Protein AF-A0A3C0AL53-F1 (afdb_monomer_lite)

Secondary structure (DSSP, 8-state):
-HHHHHSHHHHHHHHHHHHHHHT--SB--TTTT--B-TTTHHHHHHHHHHHHTT--HHHHHHHHHHHHHHT----SSPPHHHHHHHHHGGGG-

Radius of gyration: 14.59 Å; chains: 1; bounding box: 38×27×43 Å

pLDDT: mean 91.64, std 7.51, range [61.72, 98.12]

Structure (mmCIF, N/CA/C/O backbone):
data_AF-A0A3C0AL53-F1
#
_entry.id   AF-A0A3C0AL53-F1
#
loop_
_atom_site.group_PDB
_atom_site.id
_atom_site.type_symbol
_atom_site.label_atom_id
_atom_site.label_alt_id
_atom_site.label_comp_id
_atom_site.label_asym_id
_atom_site.label_entity_id
_atom_site.label_seq_id
_atom_site.pdbx_PDB_ins_code
_atom_site.Cartn_x
_atom_site.Cartn_y
_atom_site.Cartn_z
_atom_site.occupancy
_atom_site.B_iso_or_equiv
_atom_site.auth_seq_id
_atom_site.auth_comp_id
_atom_site.auth_asym_id
_atom_site.auth_atom_id
_atom_site.pdbx_PDB_model_num
ATOM 1 N N . VAL A 1 1 ? -12.418 3.797 22.575 1.00 77.00 1 VAL A N 1
ATOM 2 C CA . VAL A 1 1 ? -11.895 3.016 21.425 1.00 77.00 1 VAL A CA 1
ATOM 3 C C . VAL A 1 1 ? -11.629 3.936 20.246 1.00 77.00 1 VAL A C 1
ATOM 5 O O . VAL A 1 1 ? -10.560 3.837 19.663 1.00 77.00 1 VAL A O 1
ATOM 8 N N . ASP A 1 2 ? -12.530 4.875 19.964 1.00 83.88 2 ASP A N 1
ATOM 9 C CA . ASP A 1 2 ? -12.436 5.794 18.818 1.00 83.88 2 ASP A CA 1
ATOM 10 C C . ASP A 1 2 ? -11.154 6.634 18.789 1.00 83.88 2 ASP A C 1
ATOM 12 O O . ASP A 1 2 ? -10.546 6.768 17.737 1.00 83.88 2 ASP A O 1
ATOM 16 N N . GLU A 1 3 ? -10.675 7.102 19.944 1.00 82.69 3 GLU A N 1
ATOM 17 C CA . GLU A 1 3 ? -9.407 7.843 20.047 1.00 82.69 3 GLU A CA 1
ATOM 18 C C . GLU A 1 3 ? -8.208 7.048 19.498 1.00 82.69 3 GLU A C 1
ATOM 20 O O . GLU A 1 3 ? -7.365 7.585 18.783 1.00 82.69 3 GLU A O 1
ATOM 25 N N . LEU A 1 4 ? -8.153 5.741 19.777 1.00 83.44 4 LEU A N 1
ATOM 26 C CA . LEU A 1 4 ? -7.077 4.879 19.286 1.00 83.44 4 LEU A CA 1
ATOM 27 C C . LEU A 1 4 ? -7.227 4.565 17.797 1.00 83.44 4 LEU A C 1
ATOM 29 O O . LEU A 1 4 ? -6.217 4.410 17.122 1.00 83.44 4 LEU A O 1
ATOM 33 N N . LEU A 1 5 ? -8.460 4.478 17.289 1.00 82.38 5 LEU A N 1
ATOM 34 C CA . LEU A 1 5 ? -8.735 4.257 15.865 1.00 82.38 5 LEU A CA 1
ATOM 35 C C . LEU A 1 5 ? -8.458 5.505 15.016 1.00 82.38 5 LEU A C 1
ATOM 37 O O . LEU A 1 5 ? -8.097 5.383 13.852 1.00 82.38 5 LEU A O 1
ATOM 41 N N . GLN A 1 6 ? -8.607 6.698 15.593 1.00 87.69 6 GLN A N 1
ATOM 42 C CA . GLN A 1 6 ? -8.306 7.973 14.936 1.00 87.69 6 GLN A CA 1
ATOM 43 C C . GLN A 1 6 ? -6.817 8.340 14.987 1.00 87.69 6 GLN A C 1
ATOM 45 O O . GLN A 1 6 ? -6.382 9.252 14.284 1.00 87.69 6 GLN A O 1
ATOM 50 N N . SER A 1 7 ? -6.024 7.653 15.813 1.00 91.81 7 SER A N 1
ATOM 51 C CA . SER A 1 7 ? -4.586 7.888 15.896 1.00 91.81 7 SER A CA 1
ATOM 52 C C . SER A 1 7 ? -3.888 7.448 14.602 1.00 91.81 7 SER A C 1
ATOM 54 O O . SER A 1 7 ? -4.089 6.313 14.169 1.00 91.81 7 SER A O 1
ATOM 56 N N . PRO A 1 8 ? -2.986 8.258 14.016 1.00 88.81 8 PRO A N 1
ATOM 57 C CA . PRO A 1 8 ? -2.226 7.856 12.827 1.00 88.81 8 PRO A CA 1
ATOM 58 C C . PRO A 1 8 ? -1.368 6.600 13.061 1.00 88.81 8 PRO A C 1
ATOM 60 O O . PRO A 1 8 ? -1.098 5.848 12.121 1.00 88.81 8 PRO A O 1
ATOM 63 N N . HIS A 1 9 ? -1.002 6.333 14.320 1.00 93.38 9 HIS A N 1
ATOM 64 C CA . HIS A 1 9 ? -0.261 5.143 14.738 1.00 93.38 9 HIS A CA 1
ATOM 65 C C . HIS A 1 9 ? -1.055 3.842 14.583 1.00 93.38 9 HIS A C 1
ATOM 67 O O . HIS A 1 9 ? -0.465 2.758 14.573 1.00 93.38 9 HIS A O 1
ATOM 73 N N . TYR A 1 10 ? -2.383 3.921 14.455 1.00 92.50 10 TYR A N 1
ATOM 74 C CA . TYR A 1 10 ? -3.217 2.760 14.173 1.00 92.50 10 TYR A CA 1
ATOM 75 C C . TYR A 1 10 ? -2.804 2.102 12.852 1.00 92.50 10 TYR A C 1
ATOM 77 O O . TYR A 1 10 ? -2.457 0.918 12.837 1.00 92.50 10 TYR A O 1
ATOM 85 N N . GLY A 1 11 ? -2.764 2.880 11.767 1.00 94.12 11 GLY A N 1
ATOM 86 C CA . GLY A 1 11 ? -2.362 2.413 10.444 1.00 94.12 11 GLY A CA 1
ATOM 87 C C . GLY A 1 11 ? -0.915 1.944 10.409 1.00 94.12 11 GLY A C 1
ATOM 88 O O . GLY A 1 11 ? -0.641 0.915 9.807 1.00 94.12 11 GLY A O 1
ATOM 89 N N . GLU A 1 12 ? 0.003 2.613 11.111 1.00 95.00 12 GLU A N 1
ATOM 90 C CA . GLU A 1 12 ? 1.403 2.168 11.222 1.00 95.00 12 GLU A CA 1
ATOM 91 C C . GLU A 1 12 ? 1.515 0.784 11.875 1.00 95.00 12 GLU A C 1
ATOM 93 O O . GLU A 1 12 ? 2.263 -0.082 11.413 1.00 95.00 12 GLU A O 1
ATOM 98 N N . ARG A 1 13 ? 0.750 0.551 12.949 1.00 94.94 13 ARG A N 1
ATOM 99 C CA . ARG A 1 13 ? 0.760 -0.725 13.667 1.00 94.94 13 ARG A CA 1
ATOM 100 C C . ARG A 1 13 ? 0.120 -1.841 12.849 1.00 94.94 13 ARG A C 1
ATOM 102 O O . ARG A 1 13 ? 0.683 -2.932 12.794 1.00 94.94 13 ARG A O 1
ATOM 109 N N . TRP A 1 14 ? -1.028 -1.583 12.229 1.00 95.19 14 TRP A N 1
ATOM 110 C CA . TRP A 1 14 ? -1.744 -2.589 11.443 1.00 95.19 14 TRP A CA 1
ATOM 111 C C . TRP A 1 14 ? -1.102 -2.869 10.086 1.00 95.19 14 TRP A C 1
ATOM 113 O O . TRP A 1 14 ? -1.098 -4.022 9.656 1.00 95.19 14 TRP A O 1
ATOM 123 N N . ALA A 1 15 ? -0.498 -1.865 9.444 1.00 96.69 15 ALA A N 1
ATOM 124 C CA . ALA A 1 15 ? 0.201 -2.042 8.173 1.00 96.69 15 ALA A CA 1
ATOM 125 C C . ALA A 1 15 ? 1.331 -3.060 8.288 1.00 96.69 15 ALA A C 1
ATOM 127 O O . ALA A 1 15 ? 1.547 -3.806 7.343 1.00 96.69 15 ALA A O 1
ATOM 128 N N . ARG A 1 16 ? 2.005 -3.154 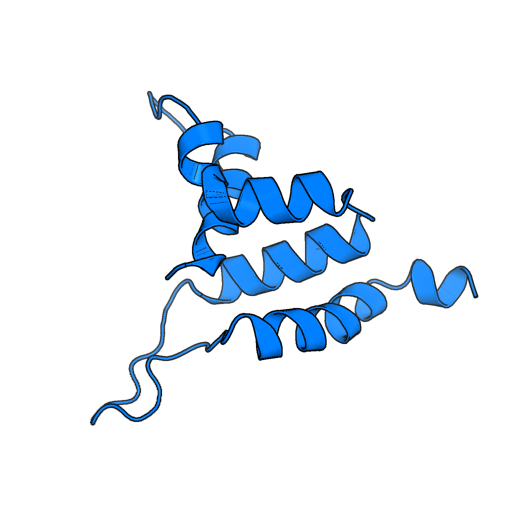9.443 1.00 96.00 16 ARG A N 1
ATOM 129 C CA . ARG A 1 16 ? 3.042 -4.170 9.674 1.00 96.00 16 ARG A CA 1
ATOM 130 C C . ARG A 1 16 ? 2.532 -5.582 9.399 1.00 96.00 16 ARG A C 1
ATOM 132 O O . ARG A 1 16 ? 3.151 -6.299 8.632 1.00 96.00 16 ARG A O 1
ATOM 139 N N . HIS A 1 17 ? 1.370 -5.943 9.943 1.00 96.44 17 HIS A N 1
ATOM 140 C CA . HIS A 1 17 ? 0.791 -7.273 9.738 1.00 96.44 17 HIS A CA 1
ATOM 141 C C . HIS A 1 17 ? 0.502 -7.566 8.264 1.00 96.44 17 HIS A C 1
ATOM 143 O O . HIS A 1 17 ? 0.691 -8.690 7.812 1.00 96.44 17 HIS A O 1
ATOM 149 N N . TRP A 1 18 ? 0.056 -6.557 7.512 1.00 96.56 18 TRP A N 1
ATOM 150 C CA . TRP A 1 18 ? -0.150 -6.694 6.074 1.00 96.56 18 TRP A CA 1
ATOM 151 C C . TRP A 1 18 ? 1.176 -6.846 5.323 1.00 96.56 18 TRP A C 1
ATOM 153 O O . TRP A 1 18 ? 1.329 -7.754 4.514 1.00 96.56 18 TRP A O 1
ATOM 163 N N . LEU A 1 19 ? 2.136 -5.969 5.608 1.00 96.19 19 LEU A N 1
ATOM 164 C CA . LEU A 1 19 ? 3.437 -5.911 4.945 1.00 96.19 19 LEU A CA 1
ATOM 165 C C . LEU A 1 19 ? 4.272 -7.172 5.199 1.00 96.19 19 LEU A C 1
ATOM 167 O O . LEU A 1 19 ? 4.958 -7.623 4.287 1.00 96.19 19 LEU A O 1
ATOM 171 N N . ASP A 1 20 ? 4.142 -7.782 6.380 1.00 94.50 20 ASP A N 1
ATOM 172 C CA . ASP A 1 20 ? 4.753 -9.074 6.701 1.00 94.50 20 ASP A CA 1
ATOM 173 C C . ASP A 1 20 ? 4.224 -10.184 5.773 1.00 94.50 20 ASP A C 1
ATOM 175 O O . ASP A 1 20 ? 4.995 -10.985 5.249 1.00 94.50 20 ASP A O 1
ATOM 179 N N . VAL A 1 21 ? 2.908 -10.218 5.527 1.00 93.56 21 VAL A N 1
ATOM 180 C CA . VAL A 1 21 ? 2.271 -11.214 4.644 1.00 93.56 21 VAL A CA 1
ATOM 181 C C . VAL A 1 21 ? 2.544 -10.918 3.169 1.00 93.56 21 VAL A C 1
ATOM 183 O O . VAL A 1 21 ? 2.723 -11.843 2.381 1.00 93.56 21 VAL A O 1
ATOM 186 N N . ALA A 1 22 ? 2.601 -9.640 2.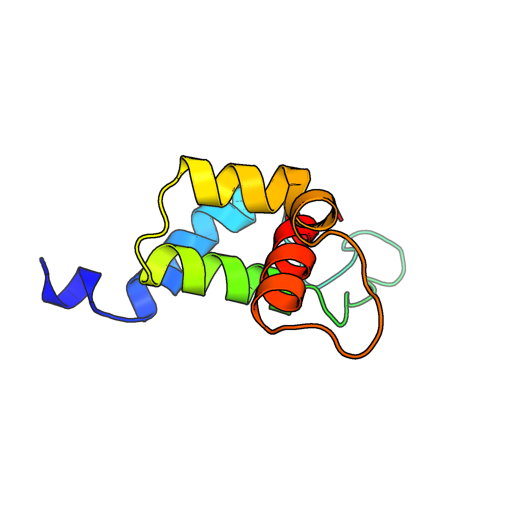798 1.00 92.94 22 ALA A N 1
ATOM 187 C CA . ALA A 1 22 ? 2.933 -9.198 1.447 1.00 92.94 22 ALA A CA 1
ATOM 188 C C . ALA A 1 22 ? 4.418 -9.408 1.091 1.00 92.94 22 ALA A C 1
ATOM 190 O O . ALA A 1 22 ? 4.784 -9.247 -0.068 1.00 92.94 22 ALA A O 1
ATOM 191 N N . GLY A 1 23 ? 5.275 -9.757 2.059 1.00 91.19 23 GLY A N 1
ATOM 192 C CA . GLY A 1 23 ? 6.708 -9.948 1.828 1.00 91.19 23 GLY A CA 1
ATOM 193 C C . GLY A 1 23 ? 7.463 -8.641 1.582 1.00 91.19 23 GLY A C 1
ATOM 194 O O . GLY A 1 23 ? 8.449 -8.625 0.848 1.00 91.19 23 GLY A O 1
ATOM 195 N N . TYR A 1 24 ? 7.001 -7.539 2.176 1.00 92.50 24 TYR A N 1
ATOM 196 C CA . TYR A 1 24 ? 7.636 -6.235 2.030 1.00 92.50 24 TYR A CA 1
ATOM 197 C C . TYR A 1 24 ? 9.066 -6.228 2.582 1.00 92.50 24 TYR A C 1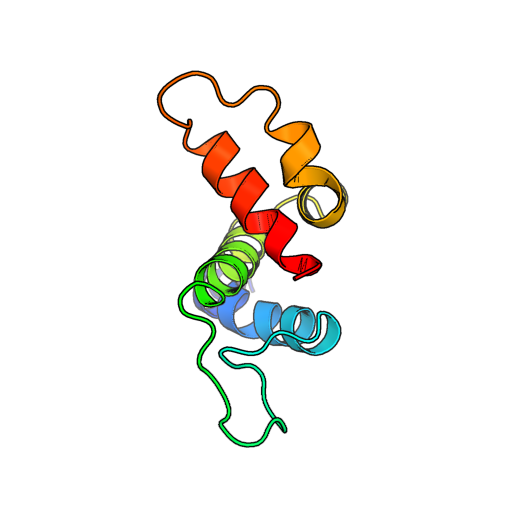
ATOM 199 O O . TYR A 1 24 ? 9.310 -6.645 3.716 1.00 92.50 24 TYR A O 1
ATOM 207 N N . 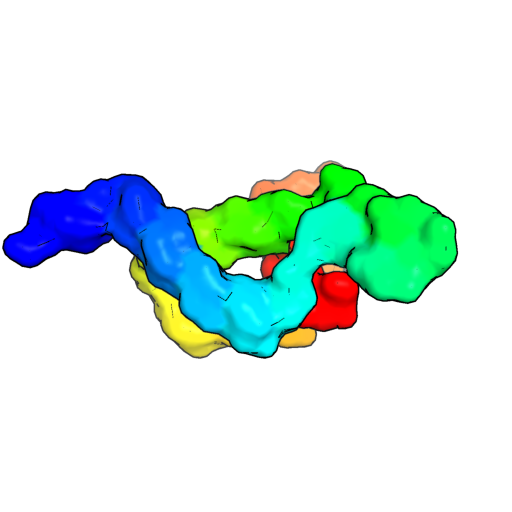ALA A 1 25 ? 9.989 -5.644 1.821 1.00 91.19 25 ALA A N 1
ATOM 208 C CA . ALA A 1 25 ? 11.339 -5.344 2.273 1.00 91.19 25 ALA A CA 1
ATOM 209 C C . ALA A 1 25 ? 11.822 -4.015 1.679 1.00 91.19 25 ALA A C 1
ATOM 211 O O . ALA A 1 25 ? 11.538 -3.691 0.526 1.00 91.19 25 ALA A O 1
ATOM 212 N N . ASP A 1 26 ? 12.603 -3.258 2.453 1.00 89.81 26 ASP A N 1
ATOM 213 C CA . ASP A 1 26 ? 13.284 -2.051 1.965 1.00 89.81 26 ASP A CA 1
ATOM 214 C C . ASP A 1 26 ? 14.514 -2.381 1.088 1.00 89.81 26 ASP A C 1
ATOM 216 O O . ASP A 1 26 ? 15.137 -1.480 0.527 1.00 89.81 26 ASP A O 1
ATOM 220 N N . SER A 1 27 ? 14.868 -3.661 0.940 1.00 87.88 27 SER A N 1
ATOM 221 C CA . SER A 1 27 ? 16.023 -4.140 0.178 1.00 87.88 27 SER A CA 1
ATOM 222 C C . SER A 1 27 ? 15.766 -5.497 -0.498 1.00 87.88 27 SER A C 1
ATOM 224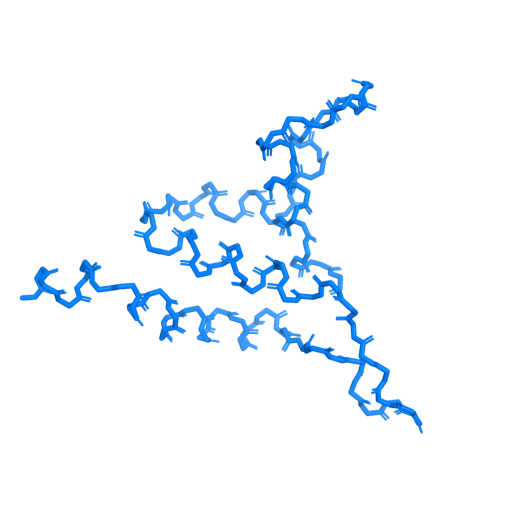 O O . SER A 1 27 ? 14.714 -6.116 -0.327 1.00 87.88 27 SER A O 1
ATOM 226 N N . GLU A 1 28 ? 16.709 -5.945 -1.329 1.00 83.56 28 GLU A N 1
ATOM 227 C CA . GLU A 1 28 ? 16.684 -7.260 -1.989 1.00 83.56 28 GLU A CA 1
ATOM 228 C C . GLU A 1 28 ? 17.005 -8.430 -1.031 1.00 83.56 28 GLU A C 1
ATOM 230 O O . GLU A 1 28 ? 16.819 -9.594 -1.389 1.00 83.56 28 GLU A O 1
ATOM 235 N N . GLY A 1 29 ? 17.472 -8.159 0.192 1.00 79.00 29 GLY A N 1
ATOM 236 C CA . GLY A 1 29 ? 17.758 -9.177 1.198 1.00 79.00 29 GLY A CA 1
ATOM 237 C C . GLY A 1 29 ? 18.991 -10.023 0.863 1.00 79.00 29 GLY A C 1
ATOM 238 O O . GLY A 1 29 ? 20.033 -9.500 0.485 1.00 79.00 29 GLY A O 1
ATOM 239 N N . TYR A 1 30 ? 18.870 -11.350 1.007 1.00 71.06 30 TYR A N 1
ATOM 240 C CA . TYR A 1 30 ? 19.936 -12.382 1.029 1.00 71.06 30 TYR A CA 1
ATOM 241 C C . TYR A 1 30 ? 20.858 -12.471 -0.217 1.00 71.06 30 TYR A C 1
ATOM 243 O O . TYR A 1 30 ? 21.676 -13.384 -0.334 1.00 71.06 30 TYR A O 1
ATOM 251 N N . ILE A 1 31 ? 20.752 -11.555 -1.177 1.00 71.81 31 ILE A N 1
ATOM 252 C CA . ILE A 1 31 ? 21.656 -11.473 -2.328 1.00 71.81 31 ILE A CA 1
ATOM 253 C C . ILE A 1 31 ? 22.966 -10.809 -1.877 1.00 71.81 31 ILE A C 1
ATOM 255 O O . ILE A 1 31 ? 22.958 -9.957 -0.996 1.00 71.81 31 ILE A O 1
ATOM 259 N N . VAL A 1 32 ? 24.087 -11.178 -2.508 1.00 61.72 32 VAL A N 1
ATOM 260 C CA . VAL A 1 32 ? 25.495 -10.842 -2.179 1.00 61.72 32 VAL A CA 1
ATOM 261 C C . VAL A 1 32 ? 25.781 -9.355 -1.862 1.00 61.72 32 VAL A C 1
ATOM 263 O O . VAL A 1 32 ? 26.849 -9.059 -1.341 1.00 61.72 32 VAL A O 1
ATOM 266 N N . ASN A 1 33 ? 24.846 -8.427 -2.098 1.00 75.12 33 ASN A N 1
ATOM 267 C CA . ASN A 1 33 ? 25.000 -6.997 -1.815 1.00 75.12 33 ASN A CA 1
ATOM 268 C C . ASN A 1 33 ? 23.784 -6.300 -1.152 1.00 75.12 33 ASN A C 1
ATOM 270 O O . ASN A 1 33 ? 23.789 -5.074 -1.147 1.00 75.12 33 ASN A O 1
ATOM 274 N N . ASP A 1 34 ? 22.764 -7.026 -0.655 1.00 79.75 34 ASP A N 1
ATOM 275 C CA . ASP A 1 34 ? 21.548 -6.491 0.014 1.00 79.75 34 ASP A CA 1
ATOM 276 C C . ASP A 1 34 ? 21.109 -5.101 -0.496 1.00 79.75 34 ASP A C 1
ATOM 278 O O . ASP A 1 34 ? 21.126 -4.089 0.210 1.00 79.75 34 ASP A O 1
ATOM 282 N N . VAL A 1 35 ? 20.827 -5.025 -1.799 1.00 85.12 35 VAL A N 1
ATOM 283 C CA . VAL A 1 35 ? 20.647 -3.745 -2.490 1.00 85.12 35 VAL A CA 1
ATOM 284 C C . VAL A 1 35 ? 19.360 -3.081 -2.008 1.00 85.12 35 VAL A C 1
ATOM 286 O O . VAL A 1 35 ? 18.291 -3.685 -2.058 1.00 85.12 35 VAL A O 1
ATOM 289 N N . VAL A 1 36 ? 19.448 -1.823 -1.571 1.00 87.75 36 VAL A N 1
ATOM 290 C CA . VAL A 1 36 ? 18.284 -1.034 -1.139 1.00 87.75 36 VAL A CA 1
ATOM 291 C C . VAL A 1 36 ? 17.324 -0.826 -2.311 1.00 87.75 36 VAL A C 1
ATOM 293 O O . VAL A 1 36 ? 17.739 -0.393 -3.387 1.00 87.75 36 VAL A O 1
ATOM 296 N N . ARG A 1 37 ? 16.028 -1.060 -2.085 1.00 88.19 37 ARG A N 1
ATOM 297 C CA . ARG A 1 37 ? 14.942 -0.715 -3.007 1.00 88.19 37 ARG A CA 1
ATOM 298 C C . ARG A 1 37 ? 14.569 0.756 -2.785 1.00 88.19 37 ARG A C 1
ATOM 300 O O . ARG A 1 37 ? 13.826 1.067 -1.853 1.00 88.19 37 ARG A O 1
ATOM 307 N N . PRO A 1 38 ? 15.021 1.699 -3.634 1.00 90.50 38 PRO A N 1
ATOM 308 C CA . PRO A 1 38 ? 14.952 3.135 -3.333 1.00 90.50 38 PRO A CA 1
ATOM 309 C C . PRO A 1 38 ? 13.525 3.684 -3.176 1.00 90.50 38 PRO A C 1
ATOM 311 O O . PRO A 1 38 ? 13.329 4.742 -2.578 1.00 90.50 38 PRO A O 1
ATOM 314 N N . TRP A 1 39 ? 12.524 2.982 -3.713 1.00 92.12 39 TRP A N 1
ATOM 315 C CA . TRP A 1 39 ? 11.135 3.439 -3.754 1.00 92.12 39 TRP A CA 1
ATOM 316 C C . TRP A 1 39 ? 10.141 2.499 -3.063 1.00 92.12 39 TRP A C 1
ATOM 318 O O . TRP A 1 39 ? 8.948 2.797 -3.089 1.00 92.12 39 TRP A O 1
ATOM 328 N N . ALA A 1 40 ? 10.600 1.409 -2.431 1.00 92.31 40 ALA A N 1
ATOM 329 C CA . ALA A 1 40 ? 9.720 0.437 -1.766 1.00 92.31 40 ALA A CA 1
ATOM 330 C C . ALA A 1 40 ? 8.851 1.100 -0.685 1.00 92.31 40 ALA A C 1
ATOM 332 O O . ALA A 1 40 ? 7.644 0.867 -0.618 1.00 92.31 40 ALA A O 1
ATOM 333 N N . TRP A 1 41 ? 9.430 2.040 0.065 1.00 94.25 41 TRP A N 1
ATOM 334 C CA . TRP A 1 41 ? 8.746 2.809 1.108 1.00 94.25 41 TRP A CA 1
ATOM 335 C C . TRP A 1 41 ? 7.453 3.497 0.649 1.00 94.25 41 TRP A C 1
ATOM 337 O O . TRP A 1 41 ? 6.550 3.701 1.458 1.00 94.25 41 TRP A O 1
ATOM 347 N N . LYS A 1 42 ? 7.304 3.812 -0.646 1.00 96.00 42 LYS A N 1
ATOM 348 C CA . LYS A 1 42 ? 6.063 4.398 -1.173 1.00 96.00 42 LYS A CA 1
ATOM 349 C C . LYS A 1 42 ? 4.880 3.440 -1.040 1.00 96.00 42 LYS A C 1
ATOM 351 O O . LYS A 1 42 ? 3.779 3.884 -0.714 1.00 96.00 42 LYS A O 1
ATOM 356 N N . TYR A 1 43 ? 5.112 2.144 -1.258 1.00 96.88 43 TYR A N 1
ATOM 357 C CA . TYR A 1 43 ? 4.099 1.105 -1.084 1.00 96.88 43 TYR A CA 1
ATOM 358 C C . TYR A 1 43 ? 3.745 0.919 0.399 1.00 96.88 43 TYR A C 1
ATOM 360 O O . TYR A 1 43 ? 2.564 0.925 0.745 1.00 96.88 43 TYR A O 1
ATOM 368 N N . ARG A 1 44 ? 4.743 0.887 1.297 1.00 96.75 44 ARG A N 1
ATOM 369 C CA . ARG A 1 44 ? 4.516 0.893 2.756 1.00 96.75 44 ARG A CA 1
ATOM 370 C C . ARG A 1 44 ? 3.614 2.051 3.175 1.00 96.75 44 ARG A C 1
ATOM 372 O O . ARG A 1 44 ? 2.607 1.846 3.852 1.00 96.75 44 ARG A O 1
ATOM 379 N N . ASP A 1 45 ? 3.947 3.263 2.742 1.00 97.25 45 ASP A N 1
ATOM 380 C CA . ASP A 1 45 ? 3.187 4.452 3.116 1.00 97.25 45 ASP A CA 1
ATOM 381 C C . ASP A 1 45 ? 1.777 4.443 2.494 1.00 97.25 45 ASP A C 1
ATOM 383 O O . ASP A 1 45 ? 0.829 4.931 3.110 1.00 97.25 45 ASP A O 1
ATOM 387 N N . TYR A 1 46 ? 1.599 3.855 1.304 1.00 97.75 46 TYR A N 1
ATOM 388 C CA . TYR A 1 46 ? 0.278 3.613 0.714 1.00 97.75 46 TYR A CA 1
ATOM 389 C C . TYR A 1 46 ? -0.582 2.671 1.574 1.00 97.75 46 TYR A C 1
ATOM 391 O O . TYR A 1 46 ? -1.758 2.974 1.803 1.00 97.75 46 TYR A O 1
ATOM 399 N N . VAL A 1 47 ? -0.018 1.573 2.092 1.00 97.81 47 VAL A N 1
ATOM 400 C CA . VAL A 1 47 ? -0.736 0.642 2.984 1.00 97.81 47 VAL A CA 1
ATOM 401 C C . VAL A 1 47 ? -1.153 1.356 4.272 1.00 97.81 47 VAL A C 1
ATOM 403 O O . VAL A 1 47 ? -2.324 1.302 4.647 1.00 97.81 47 VAL A O 1
ATOM 406 N N . ILE A 1 48 ? -0.235 2.098 4.903 1.00 97.62 48 ILE A N 1
ATOM 407 C CA . ILE A 1 48 ? -0.517 2.872 6.127 1.00 97.62 48 ILE A CA 1
ATOM 408 C C . ILE A 1 48 ? -1.661 3.865 5.894 1.00 97.62 48 ILE A C 1
ATOM 410 O O . ILE A 1 48 ? -2.619 3.901 6.670 1.00 97.62 48 ILE A O 1
ATOM 414 N N . ARG A 1 49 ? -1.596 4.652 4.810 1.00 97.25 49 ARG A N 1
ATOM 415 C CA . ARG A 1 49 ? -2.649 5.622 4.473 1.00 97.25 49 ARG A CA 1
ATOM 416 C C . ARG A 1 49 ? -3.982 4.945 4.173 1.00 97.25 49 ARG A C 1
ATOM 418 O O . ARG A 1 49 ? -5.008 5.439 4.626 1.00 97.25 49 ARG A O 1
ATOM 425 N N . SER A 1 50 ? -3.976 3.823 3.454 1.00 97.31 50 SER A N 1
ATOM 426 C CA . SER A 1 50 ? -5.201 3.086 3.117 1.00 97.31 50 SER A CA 1
ATOM 427 C C . SER A 1 50 ? -5.916 2.573 4.368 1.00 97.31 50 SER A C 1
ATOM 429 O O . SER A 1 50 ? -7.135 2.701 4.466 1.00 97.31 50 SER A O 1
ATOM 431 N N . LEU A 1 51 ? -5.165 2.067 5.351 1.00 95.94 51 LEU A N 1
ATOM 432 C CA . LEU A 1 51 ? -5.723 1.615 6.627 1.00 95.94 51 LEU A CA 1
ATOM 433 C C . LEU A 1 51 ? -6.247 2.780 7.474 1.00 95.94 51 LEU A C 1
ATOM 435 O O . LEU A 1 51 ? -7.367 2.709 7.970 1.00 95.94 51 LEU A O 1
ATOM 439 N N . ASN A 1 52 ? -5.487 3.873 7.591 1.00 95.94 52 ASN A N 1
ATOM 440 C CA . ASN A 1 52 ? -5.925 5.063 8.333 1.00 95.94 52 ASN A CA 1
ATOM 441 C C . ASN A 1 52 ? -7.160 5.733 7.708 1.00 95.94 52 ASN A C 1
ATOM 443 O O . ASN A 1 52 ? -7.991 6.288 8.422 1.00 95.94 52 ASN A O 1
ATOM 447 N N . ALA A 1 53 ? -7.306 5.665 6.383 1.00 95.50 53 ALA A N 1
ATOM 448 C CA . ALA A 1 53 ? -8.469 6.185 5.671 1.00 95.50 53 ALA A CA 1
ATOM 449 C C . ALA A 1 53 ? -9.691 5.248 5.719 1.00 95.50 53 ALA A C 1
ATOM 451 O O . ALA A 1 53 ? -10.717 5.582 5.131 1.00 95.50 53 ALA A O 1
ATOM 452 N N . ASN A 1 54 ? -9.594 4.085 6.380 1.00 94.31 54 ASN A N 1
ATOM 453 C CA . ASN A 1 54 ? -10.607 3.026 6.331 1.00 94.31 54 ASN A CA 1
ATOM 454 C C . ASN A 1 54 ? -11.016 2.681 4.886 1.00 94.31 54 ASN A C 1
ATOM 456 O O . ASN A 1 54 ? -12.204 2.545 4.582 1.00 94.31 54 ASN A O 1
ATOM 460 N N . LYS A 1 55 ? -10.033 2.570 3.979 1.00 96.81 55 LYS A N 1
ATOM 461 C CA . LYS A 1 55 ? -10.286 2.201 2.582 1.00 96.81 55 LYS A CA 1
ATOM 462 C C . LYS A 1 55 ? -11.033 0.858 2.546 1.00 96.81 55 LYS A C 1
ATOM 464 O O . LYS A 1 55 ? -10.576 -0.083 3.203 1.00 96.81 55 LYS A O 1
ATOM 469 N N . PRO A 1 56 ? -12.146 0.747 1.796 1.00 98.12 56 PRO A N 1
ATOM 470 C CA . PRO A 1 56 ? -12.850 -0.517 1.633 1.00 98.12 56 PRO A CA 1
ATOM 471 C C . PRO A 1 56 ? -11.887 -1.628 1.214 1.00 98.12 56 PRO A C 1
ATOM 473 O O . PRO A 1 56 ? -11.026 -1.426 0.356 1.00 98.12 56 PRO A O 1
ATOM 476 N N . PHE A 1 57 ? -11.988 -2.786 1.866 1.00 96.25 57 PHE A N 1
ATOM 477 C CA . PHE A 1 57 ? -11.012 -3.860 1.682 1.00 96.25 57 PHE A CA 1
ATOM 478 C C . PHE A 1 57 ? -10.983 -4.370 0.235 1.00 96.25 57 PHE A C 1
ATOM 480 O O . PHE A 1 57 ? -9.914 -4.605 -0.314 1.00 96.25 57 PHE A O 1
ATOM 487 N N . ASP A 1 58 ? -12.141 -4.471 -0.411 1.00 97.94 58 ASP A N 1
ATOM 488 C CA . ASP A 1 58 ? -12.271 -4.806 -1.829 1.00 97.94 58 ASP A CA 1
ATOM 489 C C . ASP A 1 58 ? -11.515 -3.814 -2.723 1.00 97.94 58 ASP A C 1
ATOM 491 O O . ASP A 1 58 ? -10.704 -4.232 -3.548 1.00 97.94 58 ASP A O 1
ATOM 495 N N . GLN A 1 59 ? -11.691 -2.509 -2.500 1.00 98.00 59 GLN A N 1
ATOM 496 C CA . GLN A 1 59 ? -10.937 -1.480 -3.211 1.00 98.00 59 GLN A CA 1
ATOM 497 C C . GLN A 1 59 ? -9.434 -1.606 -2.936 1.00 98.00 59 GLN A C 1
ATOM 499 O O . GLN A 1 59 ? -8.633 -1.563 -3.866 1.00 98.00 59 GLN A O 1
ATOM 504 N N . PHE A 1 60 ? -9.036 -1.800 -1.678 1.00 97.81 60 PHE A N 1
ATOM 505 C CA . PHE A 1 60 ? -7.633 -1.956 -1.295 1.00 97.81 60 PHE A CA 1
ATOM 506 C C . PHE A 1 60 ? -6.959 -3.140 -2.000 1.00 97.81 60 PHE A C 1
ATOM 508 O O . PHE A 1 60 ? -5.817 -3.013 -2.444 1.00 97.81 60 PHE A O 1
ATOM 515 N N . ILE A 1 61 ? -7.646 -4.276 -2.135 1.00 97.12 61 ILE A N 1
ATOM 516 C CA . ILE A 1 61 ? -7.129 -5.444 -2.859 1.00 97.12 61 ILE A CA 1
ATOM 517 C C . ILE A 1 61 ? -7.085 -5.187 -4.365 1.00 97.12 61 ILE A C 1
ATOM 519 O O . ILE A 1 61 ? -6.065 -5.452 -4.998 1.00 97.12 61 ILE A O 1
ATOM 523 N N . VAL A 1 62 ? -8.155 -4.641 -4.945 1.00 97.81 62 VAL A N 1
ATOM 524 C CA . VAL A 1 62 ? -8.219 -4.365 -6.387 1.00 97.81 62 VAL A CA 1
ATOM 525 C C . VAL A 1 62 ? -7.123 -3.386 -6.813 1.00 97.81 62 VAL A C 1
ATOM 527 O O . VAL A 1 62 ? -6.437 -3.637 -7.800 1.00 97.81 62 VAL A O 1
ATOM 530 N N . GLU A 1 63 ? -6.902 -2.306 -6.058 1.00 97.56 63 GLU A N 1
ATOM 531 C CA . GLU A 1 63 ? -5.846 -1.331 -6.357 1.00 97.56 63 GLU A CA 1
ATOM 532 C C . GLU A 1 63 ? -4.446 -1.968 -6.311 1.00 97.56 63 GLU A C 1
ATOM 534 O O . GLU A 1 63 ? -3.580 -1.605 -7.102 1.00 97.56 63 GLU A O 1
ATOM 539 N N . GLN A 1 64 ? -4.220 -2.951 -5.438 1.00 96.88 64 GLN A N 1
ATOM 540 C CA . GLN A 1 64 ? -2.937 -3.657 -5.361 1.00 96.88 64 GLN A CA 1
ATOM 541 C C . GLN A 1 64 ? -2.711 -4.636 -6.514 1.00 96.88 64 GLN A C 1
ATOM 543 O O . GLN A 1 64 ? -1.583 -4.776 -6.982 1.00 96.88 64 GLN A O 1
ATOM 548 N N . LEU A 1 65 ? -3.769 -5.309 -6.972 1.00 96.25 65 LEU A N 1
ATOM 549 C CA . LEU A 1 65 ? -3.680 -6.303 -8.044 1.00 96.25 65 LEU A CA 1
ATOM 550 C C . LEU A 1 65 ? -3.709 -5.688 -9.447 1.00 96.25 65 LEU A C 1
ATOM 552 O O . LEU A 1 65 ? -3.144 -6.273 -10.364 1.00 96.25 65 LEU A O 1
ATOM 556 N N . ALA A 1 66 ? -4.391 -4.554 -9.619 1.00 96.50 66 ALA A N 1
ATOM 557 C CA . ALA A 1 66 ? -4.690 -3.981 -10.932 1.00 96.50 66 ALA A CA 1
ATOM 558 C C . ALA A 1 66 ? -4.601 -2.444 -10.963 1.00 96.50 66 ALA A C 1
ATOM 560 O O . ALA A 1 66 ? -5.220 -1.799 -11.807 1.00 96.50 66 ALA A O 1
ATOM 561 N N . GLY A 1 67 ? -3.875 -1.817 -10.035 1.00 95.75 67 GLY A N 1
ATOM 562 C CA . GLY A 1 67 ? -3.756 -0.357 -9.986 1.00 95.75 67 GLY A CA 1
ATOM 563 C C . GLY A 1 67 ? -3.173 0.261 -11.264 1.00 95.75 67 GLY A C 1
ATOM 564 O O . GLY A 1 67 ? -3.573 1.345 -11.675 1.00 95.75 67 GLY A O 1
ATOM 565 N N . ASP A 1 68 ? -2.278 -0.431 -11.955 1.00 94.88 68 ASP A N 1
ATOM 566 C CA . ASP A 1 68 ? -1.683 0.008 -13.214 1.00 94.88 68 ASP A CA 1
ATOM 567 C C . ASP A 1 68 ? -2.668 -0.027 -14.385 1.00 94.88 68 ASP A C 1
ATOM 569 O O . ASP A 1 68 ? -2.630 0.890 -15.209 1.00 94.88 68 ASP A O 1
ATOM 573 N N . GLU A 1 69 ? -3.563 -1.015 -14.407 1.00 95.25 69 GLU A N 1
ATOM 574 C CA . GLU A 1 69 ? -4.709 -1.086 -15.320 1.00 95.25 69 GLU A CA 1
ATOM 575 C C . GLU A 1 69 ? -5.745 0.002 -14.994 1.00 95.25 69 GLU A C 1
ATOM 577 O O . GLU A 1 69 ? -6.203 0.730 -15.877 1.00 95.25 69 GLU A O 1
ATOM 582 N N . LEU A 1 70 ? -6.067 0.189 -13.708 1.00 95.62 70 LEU A N 1
ATOM 583 C CA . LEU A 1 70 ? -7.007 1.217 -13.247 1.00 95.62 70 LEU A CA 1
ATOM 584 C C . LEU A 1 70 ? -6.505 2.645 -13.486 1.00 95.62 70 LEU A C 1
ATOM 586 O O . LEU A 1 70 ? -7.312 3.557 -13.663 1.00 95.62 70 LEU A O 1
ATOM 590 N N . ALA A 1 71 ? -5.187 2.857 -13.498 1.00 95.25 71 ALA A N 1
ATOM 591 C CA . ALA A 1 71 ? -4.595 4.156 -13.801 1.00 95.25 71 ALA A CA 1
ATOM 592 C C . ALA A 1 71 ? -4.862 4.593 -15.255 1.00 95.25 71 ALA A C 1
ATOM 594 O O . ALA A 1 71 ? -4.739 5.781 -15.568 1.00 95.25 71 ALA A O 1
ATOM 595 N N . GLY A 1 72 ? -5.237 3.660 -16.137 1.00 92.69 72 GLY A N 1
ATOM 596 C CA . GLY A 1 72 ? -5.551 3.939 -17.531 1.00 92.69 72 GLY A CA 1
ATOM 597 C C . GLY A 1 72 ? -4.365 4.522 -18.305 1.00 92.69 72 GLY A C 1
ATOM 598 O O . GLY A 1 72 ? -3.194 4.255 -18.018 1.00 92.69 72 GLY A O 1
ATOM 599 N N . LYS A 1 73 ? -4.666 5.330 -19.327 1.00 91.06 73 LYS A N 1
ATOM 600 C CA . LYS A 1 73 ? -3.640 5.940 -20.181 1.00 91.06 73 LYS A CA 1
ATOM 601 C C . LYS A 1 73 ? -2.843 7.012 -19.435 1.00 91.06 73 LYS A C 1
ATOM 603 O O . LYS A 1 73 ? -3.403 7.888 -18.781 1.00 91.06 73 LYS A O 1
ATOM 608 N N . ARG A 1 74 ? -1.521 6.962 -19.599 1.00 89.50 74 ARG A N 1
ATOM 609 C CA . ARG A 1 74 ? -0.546 7.871 -18.978 1.00 89.50 74 ARG A CA 1
ATOM 610 C C . ARG A 1 74 ? -0.084 8.904 -20.004 1.00 89.50 74 ARG A C 1
ATOM 612 O O . ARG A 1 74 ? 1.039 8.841 -20.495 1.00 89.50 74 ARG A O 1
ATOM 619 N N . GLU A 1 75 ? -0.996 9.784 -20.396 1.00 89.19 75 GLU A N 1
ATOM 620 C CA . GLU A 1 75 ? -0.727 10.861 -21.352 1.00 89.19 75 GLU A CA 1
ATOM 621 C C . GLU A 1 75 ? -0.540 12.180 -20.586 1.00 89.19 75 GLU A C 1
ATOM 623 O O . GLU A 1 75 ? -1.450 12.621 -19.889 1.00 89.19 75 GLU A O 1
ATOM 628 N N . GLY A 1 76 ? 0.637 12.802 -20.710 1.00 89.44 76 GLY A N 1
ATOM 629 C CA . GLY A 1 76 ? 0.979 14.025 -19.974 1.00 89.44 76 GLY A CA 1
ATOM 630 C C . GLY A 1 76 ? 1.363 13.776 -18.512 1.00 89.44 76 GLY A C 1
ATOM 631 O O . GLY A 1 76 ? 1.883 12.713 -18.167 1.00 89.44 76 GLY A O 1
ATOM 632 N N . ASP A 1 77 ? 1.139 14.780 -17.664 1.00 94.44 77 ASP A N 1
ATOM 633 C CA . ASP A 1 77 ? 1.421 14.689 -16.231 1.00 94.44 77 ASP A CA 1
ATOM 634 C C . ASP A 1 77 ? 0.436 13.742 -15.536 1.00 94.44 77 ASP A C 1
ATOM 636 O O . ASP A 1 77 ? -0.773 13.772 -15.777 1.00 94.44 77 ASP A O 1
ATOM 640 N N . LEU A 1 78 ? 0.957 12.897 -14.645 1.00 94.12 78 LEU A N 1
ATOM 641 C CA . LEU A 1 78 ? 0.135 11.954 -13.893 1.00 94.12 78 LEU A CA 1
ATOM 642 C C . LEU A 1 78 ? -0.708 12.682 -12.846 1.00 94.12 78 LEU A C 1
ATOM 644 O O . LEU A 1 78 ? -0.200 13.485 -12.062 1.00 94.12 78 LEU A O 1
ATOM 648 N N . THR A 1 79 ? -1.986 12.322 -12.771 1.00 95.94 79 THR A N 1
ATOM 649 C CA . THR A 1 79 ? -2.857 12.758 -11.674 1.00 95.94 79 THR A CA 1
ATOM 650 C C . THR A 1 79 ? -2.459 12.093 -10.353 1.00 95.94 79 THR A C 1
ATOM 652 O O . THR A 1 79 ? -1.903 10.992 -10.334 1.00 95.94 79 THR A O 1
ATOM 655 N N . GLU A 1 80 ? -2.810 12.710 -9.221 1.00 94.88 80 GLU A N 1
ATOM 656 C CA . GLU A 1 80 ? -2.570 12.127 -7.891 1.00 94.88 80 GLU A CA 1
ATOM 657 C C . GLU A 1 80 ? -3.183 10.730 -7.753 1.00 94.88 80 GLU A C 1
ATOM 659 O O . GLU A 1 80 ? -2.548 9.824 -7.210 1.00 94.88 80 GLU A O 1
ATOM 664 N N . LYS A 1 81 ? -4.383 10.520 -8.316 1.00 94.94 81 LYS A N 1
ATOM 665 C CA . LYS A 1 81 ? -5.035 9.209 -8.286 1.00 94.94 81 LYS A CA 1
ATOM 666 C C . LYS A 1 81 ? -4.258 8.172 -9.090 1.00 94.94 81 LYS A C 1
ATOM 668 O O . LYS A 1 81 ? -4.101 7.047 -8.629 1.00 94.94 81 LYS A O 1
ATOM 673 N N . GLN A 1 82 ? -3.735 8.540 -10.258 1.00 96.38 82 GLN A N 1
ATOM 674 C CA . GLN A 1 82 ? -2.886 7.640 -11.039 1.00 96.38 82 GLN A CA 1
ATOM 675 C C . GLN A 1 82 ? -1.596 7.305 -10.288 1.00 96.38 82 GLN A C 1
ATOM 677 O O . GLN A 1 82 ? -1.200 6.146 -10.264 1.00 96.38 82 GLN A O 1
ATOM 682 N N . ILE A 1 83 ? -0.963 8.274 -9.621 1.00 95.88 83 ILE A N 1
ATOM 683 C CA . ILE A 1 83 ? 0.232 8.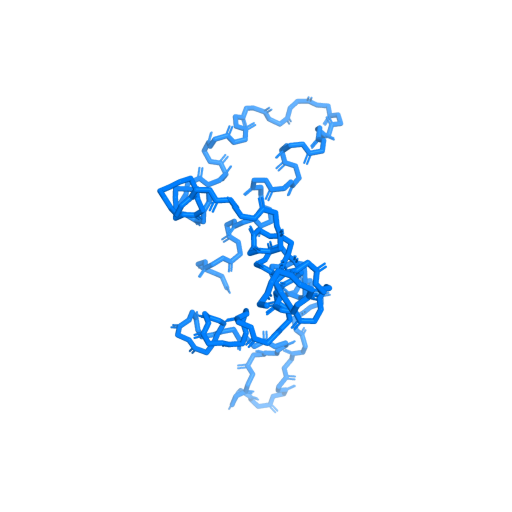021 -8.800 1.00 95.88 83 ILE A CA 1
ATOM 684 C C . ILE A 1 83 ? -0.090 7.059 -7.651 1.00 95.88 83 ILE A C 1
ATOM 686 O O . ILE A 1 83 ? 0.685 6.135 -7.398 1.00 95.88 83 ILE A O 1
ATOM 690 N N . GLU A 1 84 ? -1.223 7.245 -6.969 1.00 96.44 84 GLU A N 1
ATOM 691 C CA . GLU A 1 84 ? -1.671 6.348 -5.901 1.00 96.44 84 GLU A CA 1
ATOM 692 C C . GLU A 1 84 ? -1.881 4.923 -6.428 1.00 96.44 84 GLU A C 1
ATOM 694 O O . GLU A 1 84 ? -1.318 3.981 -5.874 1.00 96.44 84 GLU A O 1
ATOM 699 N N . LEU A 1 85 ? -2.630 4.775 -7.523 1.00 97.00 85 LEU A N 1
ATOM 700 C CA . LEU A 1 85 ? -2.922 3.483 -8.142 1.00 97.00 85 LEU A CA 1
ATOM 701 C C . LEU A 1 85 ? -1.645 2.770 -8.608 1.00 97.00 85 LEU A C 1
ATOM 703 O O . LEU A 1 85 ? -1.466 1.581 -8.359 1.00 97.00 85 LEU A O 1
ATOM 707 N N . LEU A 1 86 ? -0.703 3.501 -9.205 1.00 95.56 86 LEU A N 1
ATOM 708 C CA . LEU A 1 86 ? 0.591 2.943 -9.597 1.00 95.56 86 LEU A CA 1
ATOM 709 C C . LEU A 1 86 ? 1.432 2.545 -8.385 1.00 95.56 86 LEU A C 1
ATOM 711 O O . LEU A 1 86 ? 2.101 1.516 -8.411 1.00 95.56 86 LEU A O 1
ATOM 715 N N . THR A 1 87 ? 1.377 3.320 -7.304 1.00 96.56 87 THR A N 1
ATOM 716 C CA . THR A 1 87 ? 2.058 2.971 -6.052 1.00 96.56 87 THR A CA 1
ATOM 717 C C . THR A 1 87 ? 1.467 1.702 -5.431 1.00 96.56 87 THR A C 1
ATOM 719 O O . THR A 1 87 ? 2.221 0.872 -4.926 1.00 96.56 87 THR A O 1
ATOM 722 N N . ALA A 1 88 ? 0.145 1.514 -5.506 1.00 96.69 88 ALA A N 1
ATOM 723 C CA . ALA A 1 88 ? -0.538 0.331 -4.983 1.00 96.69 88 ALA A CA 1
ATOM 724 C C . ALA A 1 88 ? -0.049 -0.973 -5.640 1.00 96.69 88 ALA A C 1
ATOM 726 O O . ALA A 1 88 ? 0.099 -1.980 -4.949 1.00 96.69 88 ALA A O 1
ATOM 727 N N . THR A 1 89 ? 0.311 -0.938 -6.930 1.00 94.19 89 THR A N 1
ATOM 728 C CA . THR A 1 89 ? 0.875 -2.106 -7.642 1.00 94.19 89 THR A CA 1
ATOM 729 C C . THR A 1 89 ? 2.264 -2.543 -7.175 1.00 94.19 89 THR A C 1
ATOM 731 O O . THR A 1 89 ? 2.763 -3.581 -7.610 1.00 94.19 89 THR A O 1
ATOM 734 N N . GLY A 1 90 ? 2.881 -1.805 -6.245 1.00 89.12 90 GLY A N 1
ATOM 735 C CA . GLY A 1 90 ? 4.083 -2.252 -5.538 1.00 89.12 90 GLY A CA 1
ATOM 736 C C . GLY A 1 90 ? 3.904 -3.581 -4.793 1.00 89.12 90 GLY A C 1
ATOM 737 O O . GLY A 1 90 ? 4.899 -4.217 -4.481 1.00 89.12 90 GLY A O 1
ATOM 738 N N . PHE A 1 91 ? 2.665 -4.037 -4.574 1.00 88.56 91 PHE A N 1
ATOM 739 C CA . PHE A 1 91 ? 2.348 -5.340 -3.978 1.00 88.56 91 PHE A CA 1
ATOM 740 C C . PHE A 1 91 ? 2.977 -6.546 -4.703 1.00 88.56 91 PHE A C 1
ATOM 742 O O . PHE A 1 91 ? 3.248 -7.559 -4.067 1.00 88.56 91 PHE A O 1
ATOM 749 N N . LEU A 1 92 ? 3.206 -6.461 -6.018 1.00 75.94 92 LEU A N 1
ATOM 750 C CA . LEU A 1 92 ? 3.725 -7.571 -6.832 1.00 75.94 92 LEU A CA 1
ATOM 751 C C . LEU A 1 92 ? 5.199 -7.396 -7.254 1.00 75.94 92 LEU A C 1
ATOM 753 O O . LEU A 1 92 ? 5.624 -8.045 -8.213 1.00 75.94 92 LEU A O 1
ATOM 757 N N . ARG A 1 93 ? 5.968 -6.494 -6.625 1.00 63.31 93 ARG A N 1
ATOM 758 C CA . ARG A 1 93 ? 7.318 -6.107 -7.087 1.00 63.31 93 ARG A CA 1
ATOM 759 C C . ARG A 1 93 ? 8.405 -6.147 -6.021 1.00 63.31 93 ARG A C 1
ATOM 761 O O . ARG A 1 93 ? 8.097 -5.857 -4.851 1.00 63.31 93 ARG A O 1
#

Foldseek 3Di:
DVVCLLDLVVLVVVLVVVCVVLVQDQFPPPPPPRHGPPCSVLLSVLSSVCSSVVPPVVVLVCLCVQLCVVQPDDDPDGDPSNVSSVSSVSSVD

Sequence (93 aa):
VDELLQSPHYGERWARHWLDVAGYADSEGYIVNDVVRPWAWKYRDYVIRSLNANKPFDQFIVEQLAGDELAGKREGDLTEKQIELLTATGFLR